Protein AF-A0A1Y4RQJ2-F1 (afdb_monomer)

pLDDT: mean 77.24, std 17.01, range [35.38, 95.31]

Radius of gyration: 25.81 Å; Cα contacts (8 Å, |Δi|>4): 46; chains: 1; bounding box: 74×51×58 Å

Secondary structure (DSSP, 8-state):
------------SS------S--TTTTHHHHHHHHHHHHS-HHHHHHHHHHHHHHHTT-STT-GGG-SS--HHHHHHHHHHHHHTS-GGGGHHHHHHHHHHSS-HHHHHHHHHHHHHHHHHHHHHHHHHS----

Nearest PDB structures (foldseek):
  2eho-assembly1_B  TM=2.348E-01  e=9.187E+00  Homo sapiens

Solvent-accessible surface area (backbone atoms only — not comparable to full-atom values): 8478 Å² total; per-residue (Å²): 135,87,89,84,85,86,75,88,76,92,70,73,86,74,69,78,69,81,81,67,92,68,64,81,70,81,50,41,73,59,54,51,48,55,58,52,59,72,70,45,53,76,67,52,61,63,48,47,60,56,44,50,52,57,49,58,76,41,71,56,90,91,28,68,76,72,48,96,75,66,58,66,67,60,52,54,52,52,27,49,57,49,53,72,71,47,68,62,82,84,38,46,79,62,51,61,57,28,73,80,67,78,46,66,61,68,47,54,50,45,37,54,53,43,54,52,52,49,49,53,51,51,46,53,58,46,56,66,72,60,51,89,85,126

Foldseek 3Di:
DDDDDDDPPPDDVPPPDPPPVPPVVPCVVVVVVVVVLVVDDPLCVQLLVLLVVLVVVQPDPPGLLQDPDRDPVVLLVSLVVSVVVDDVVVCVVVVVVCVVVVDPVVSVVSSVSNVVVSVVVNVVVVCVVCDDDD

Mean predicted aligned error: 12.64 Å

Structure (mmCIF, N/CA/C/O backbone):
data_AF-A0A1Y4RQJ2-F1
#
_entry.id   AF-A0A1Y4RQJ2-F1
#
loop_
_atom_site.group_PDB
_atom_site.id
_atom_site.type_symbol
_atom_site.label_atom_id
_atom_site.label_alt_id
_atom_site.label_comp_id
_atom_site.label_asym_id
_atom_site.label_entity_id
_atom_site.label_seq_id
_atom_site.pdbx_PDB_ins_code
_atom_site.Cartn_x
_atom_site.Cartn_y
_atom_site.Cartn_z
_atom_site.occupancy
_atom_site.B_iso_or_equiv
_atom_site.auth_seq_id
_atom_site.auth_comp_id
_atom_site.auth_asym_id
_atom_site.auth_atom_id
_atom_site.pdbx_PDB_model_num
ATOM 1 N N . MET A 1 1 ? 54.926 -40.074 -39.136 1.00 35.38 1 MET A N 1
ATOM 2 C CA . MET A 1 1 ? 56.219 -39.943 -38.432 1.00 35.38 1 MET A CA 1
ATOM 3 C C . MET A 1 1 ? 56.243 -38.552 -37.814 1.00 35.38 1 MET A C 1
ATOM 5 O O . MET A 1 1 ? 56.563 -37.613 -38.522 1.00 35.38 1 MET A O 1
ATOM 9 N N . ASN A 1 2 ? 55.653 -38.307 -36.642 1.00 40.94 2 ASN A N 1
ATOM 10 C CA . ASN A 1 2 ? 55.820 -38.935 -35.313 1.00 40.94 2 ASN A CA 1
ATOM 11 C C . ASN A 1 2 ? 57.172 -38.592 -34.679 1.00 40.94 2 ASN A C 1
ATOM 13 O O . ASN A 1 2 ? 58.180 -39.044 -35.207 1.00 40.94 2 ASN A O 1
ATOM 17 N N . PHE A 1 3 ? 57.145 -37.923 -33.520 1.00 37.22 3 PHE A N 1
ATOM 18 C CA . PHE A 1 3 ? 57.950 -38.242 -32.330 1.00 37.22 3 PHE A CA 1
ATOM 19 C C . PHE A 1 3 ? 57.296 -37.633 -31.072 1.00 37.22 3 PHE A C 1
ATOM 21 O O . PHE A 1 3 ? 56.682 -36.573 -31.150 1.00 37.22 3 PHE A O 1
ATOM 28 N N . TYR A 1 4 ? 57.388 -38.353 -29.948 1.00 44.12 4 TYR A N 1
ATOM 29 C CA . TYR A 1 4 ? 56.553 -38.246 -28.737 1.00 44.12 4 TYR A CA 1
ATOM 30 C C . TYR A 1 4 ? 57.391 -38.627 -27.493 1.00 44.12 4 TYR A C 1
ATOM 32 O O . TYR A 1 4 ? 58.372 -39.350 -27.662 1.00 44.12 4 TYR A O 1
ATOM 40 N N . ASP A 1 5 ? 57.067 -38.263 -26.246 1.00 51.69 5 ASP A N 1
ATOM 41 C CA . ASP A 1 5 ? 55.983 -37.405 -25.717 1.00 51.69 5 ASP A CA 1
ATOM 42 C C . ASP A 1 5 ? 56.588 -36.462 -24.639 1.00 51.69 5 ASP A C 1
ATOM 44 O O . ASP A 1 5 ? 57.301 -35.527 -24.981 1.00 51.69 5 ASP A O 1
ATOM 48 N N . GLU A 1 6 ? 56.391 -36.815 -23.366 1.00 49.56 6 GLU A N 1
ATOM 49 C CA . GLU A 1 6 ? 57.046 -36.383 -22.121 1.00 49.56 6 GLU A CA 1
ATOM 50 C C . GLU A 1 6 ? 56.712 -34.988 -21.546 1.00 49.56 6 GLU A C 1
ATOM 52 O O . GLU A 1 6 ? 56.683 -33.967 -22.227 1.00 49.56 6 GLU A O 1
ATOM 57 N N . PRO A 1 7 ? 56.450 -34.923 -20.228 1.00 48.44 7 PRO A N 1
ATOM 58 C CA . PRO A 1 7 ? 55.314 -35.596 -19.617 1.00 48.44 7 PRO A CA 1
ATOM 59 C C . PRO A 1 7 ? 54.370 -34.566 -18.984 1.00 48.44 7 PRO A C 1
ATOM 61 O O . PRO A 1 7 ? 54.792 -33.559 -18.409 1.00 48.44 7 PRO A O 1
ATOM 64 N N . LYS A 1 8 ? 53.060 -34.831 -19.019 1.00 51.09 8 LYS A N 1
ATOM 65 C CA . LYS A 1 8 ? 52.064 -33.970 -18.362 1.00 51.09 8 LYS A CA 1
ATOM 66 C C . LYS A 1 8 ? 52.193 -34.073 -16.840 1.00 51.09 8 LYS A C 1
ATOM 68 O O . LYS A 1 8 ? 51.560 -34.928 -16.225 1.00 51.09 8 LYS A O 1
ATOM 73 N N . SER A 1 9 ? 52.993 -33.187 -16.245 1.00 49.19 9 SER A N 1
ATOM 74 C CA . SER A 1 9 ? 53.095 -33.023 -14.792 1.00 49.19 9 SER A CA 1
ATOM 75 C C . SER A 1 9 ? 51.709 -32.755 -14.202 1.00 49.19 9 SER A C 1
ATOM 77 O O . SER A 1 9 ? 51.123 -31.687 -14.386 1.00 49.19 9 SER A O 1
ATOM 79 N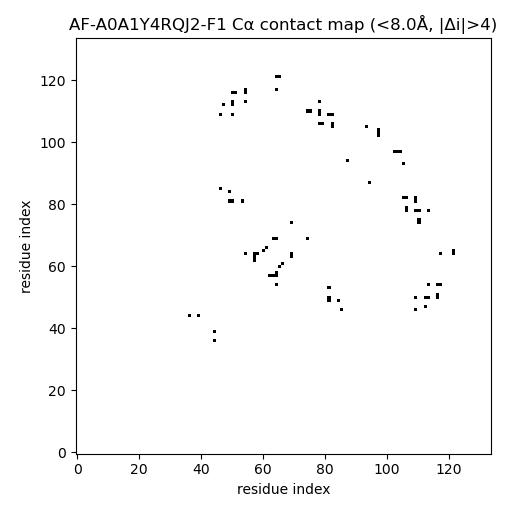 N . SER A 1 10 ? 51.162 -33.755 -13.516 1.00 57.84 10 SER A N 1
ATOM 80 C CA . SER A 1 10 ? 49.810 -33.753 -12.961 1.00 57.84 10 SER A CA 1
ATOM 81 C C . SER A 1 10 ? 49.752 -33.020 -11.619 1.00 57.84 10 SER A C 1
ATOM 83 O O . SER A 1 10 ? 49.287 -33.571 -10.621 1.00 57.84 10 SER A O 1
ATOM 85 N N . PHE A 1 11 ? 50.254 -31.785 -11.576 1.00 51.12 11 PHE A N 1
ATOM 86 C CA . PHE A 1 11 ? 50.198 -30.950 -10.382 1.00 51.12 11 PHE A CA 1
ATOM 87 C C . PHE A 1 11 ? 49.872 -29.503 -10.741 1.00 51.12 11 PHE A C 1
ATOM 89 O O . PHE A 1 11 ? 50.750 -28.670 -10.950 1.00 51.12 11 PHE A O 1
ATOM 96 N N . ASN A 1 12 ? 48.574 -29.212 -10.816 1.00 51.88 12 ASN A N 1
ATOM 97 C CA . ASN A 1 12 ? 48.074 -27.847 -10.887 1.00 51.88 12 ASN A CA 1
ATOM 98 C C . ASN A 1 12 ? 47.907 -27.356 -9.431 1.00 51.88 12 ASN A C 1
ATOM 100 O O . ASN A 1 12 ? 47.004 -27.842 -8.748 1.00 51.88 12 ASN A O 1
ATOM 104 N N . PRO A 1 13 ? 48.778 -26.468 -8.907 1.00 53.53 13 PRO A N 1
ATOM 105 C CA . PRO A 1 13 ? 48.753 -26.067 -7.494 1.00 53.53 13 PRO A CA 1
ATOM 106 C C . PRO A 1 13 ? 47.559 -25.158 -7.170 1.00 53.53 13 PRO A C 1
ATOM 108 O O . PRO A 1 13 ? 47.194 -24.989 -6.007 1.00 53.53 13 PRO A O 1
ATOM 111 N N . TYR A 1 14 ? 46.922 -24.603 -8.202 1.00 54.12 14 TYR A N 1
ATOM 112 C CA . TYR A 1 14 ? 45.622 -23.962 -8.108 1.00 54.12 14 TYR A CA 1
ATOM 113 C C . TYR A 1 14 ? 44.558 -25.040 -7.917 1.00 54.12 14 TYR A C 1
ATOM 115 O O . TYR A 1 14 ? 43.994 -25.567 -8.878 1.00 54.12 14 TYR A O 1
ATOM 123 N N . GLN A 1 15 ? 44.309 -25.371 -6.648 1.00 52.62 15 GLN A N 1
ATOM 124 C CA . GLN A 1 15 ? 43.153 -26.157 -6.242 1.00 52.62 15 GLN A CA 1
ATOM 125 C C . GLN A 1 15 ? 41.914 -25.598 -6.942 1.00 52.62 15 GLN A C 1
ATOM 127 O O . GLN A 1 15 ? 41.602 -24.412 -6.803 1.00 52.62 15 GLN A O 1
ATOM 132 N N . SER A 1 16 ? 41.193 -26.455 -7.670 1.00 53.31 16 SER A N 1
ATOM 133 C CA . SER A 1 16 ? 39.827 -26.137 -8.066 1.00 53.31 16 SER A CA 1
ATOM 134 C C . SER A 1 16 ? 39.067 -25.844 -6.781 1.00 53.31 16 SER A C 1
ATOM 136 O O . SER A 1 16 ? 38.794 -26.769 -6.012 1.00 53.31 16 SER A O 1
ATOM 138 N N . TYR A 1 17 ? 38.735 -24.572 -6.544 1.00 58.56 17 TYR A N 1
ATOM 139 C CA . TYR A 1 17 ? 37.759 -24.220 -5.523 1.00 58.56 17 TYR A CA 1
ATOM 140 C C . TYR A 1 17 ? 36.546 -25.132 -5.732 1.00 58.56 17 TYR A C 1
ATOM 142 O O . TYR A 1 17 ? 36.127 -25.305 -6.886 1.00 58.56 17 TYR A O 1
ATOM 150 N N . PRO A 1 18 ? 36.001 -25.761 -4.675 1.00 54.75 18 PRO A N 1
ATOM 151 C CA . PRO A 1 18 ? 34.783 -26.533 -4.821 1.00 54.75 18 PRO A CA 1
ATOM 152 C C . PRO A 1 18 ? 33.724 -25.577 -5.362 1.00 54.75 18 PRO A C 1
ATOM 154 O O . PRO A 1 18 ? 33.371 -24.595 -4.707 1.00 54.75 18 PRO A O 1
ATOM 157 N N . PHE A 1 19 ? 33.280 -25.831 -6.592 1.00 57.66 19 PHE A N 1
ATOM 158 C CA . PHE A 1 19 ? 32.222 -25.068 -7.232 1.00 57.66 19 PHE A CA 1
ATOM 159 C C . PHE A 1 19 ? 30.963 -25.269 -6.394 1.00 57.66 19 PHE A C 1
ATOM 161 O O . PHE A 1 19 ? 30.294 -26.291 -6.521 1.00 57.66 19 PHE A O 1
ATOM 168 N N . TYR A 1 20 ? 30.685 -24.326 -5.493 1.00 55.81 20 TYR A N 1
ATOM 169 C CA . TYR A 1 20 ? 29.437 -24.250 -4.750 1.00 55.81 20 TYR A CA 1
ATOM 170 C C . TYR A 1 20 ? 28.353 -23.808 -5.743 1.00 55.81 20 TYR A C 1
ATOM 172 O O . TYR A 1 20 ? 28.280 -22.619 -6.054 1.00 55.81 20 TYR A O 1
ATOM 180 N N . PRO A 1 21 ? 27.484 -24.712 -6.243 1.00 54.50 21 PRO A N 1
ATOM 181 C CA . PRO A 1 21 ? 26.470 -24.359 -7.242 1.00 54.50 21 PRO A CA 1
ATOM 182 C C . PRO A 1 21 ? 25.305 -23.587 -6.608 1.00 54.50 21 PRO A C 1
ATOM 184 O O . PRO A 1 21 ? 24.381 -23.151 -7.287 1.00 54.50 21 PRO A O 1
ATOM 187 N N . PHE A 1 22 ? 25.322 -23.480 -5.280 1.00 50.56 22 PHE A N 1
ATOM 188 C CA . PHE A 1 22 ? 24.288 -22.908 -4.450 1.00 50.56 22 PHE A CA 1
ATOM 189 C C . PHE A 1 22 ? 24.934 -21.858 -3.553 1.00 50.56 22 PHE A C 1
ATOM 191 O O . PHE A 1 22 ? 25.545 -22.192 -2.541 1.00 50.56 22 PHE A O 1
ATOM 198 N N . LEU A 1 23 ? 24.809 -20.595 -3.955 1.00 58.06 23 LEU A N 1
ATOM 199 C CA . LEU A 1 23 ? 25.172 -19.419 -3.170 1.00 58.06 23 LEU A CA 1
ATOM 200 C C . LEU A 1 23 ? 24.041 -19.182 -2.148 1.00 58.06 23 LEU A C 1
ATOM 202 O O . LEU A 1 23 ? 22.990 -18.672 -2.544 1.00 58.06 23 LEU A O 1
ATOM 206 N N . PRO A 1 24 ? 24.174 -19.536 -0.850 1.00 53.94 24 PRO A N 1
ATOM 207 C CA . PRO A 1 24 ? 23.040 -19.503 0.083 1.00 53.94 24 PRO A CA 1
ATOM 208 C C . PRO A 1 24 ? 22.506 -18.089 0.361 1.00 53.94 24 PRO A C 1
ATOM 210 O O . PRO A 1 24 ? 21.388 -17.952 0.858 1.00 53.94 24 PRO A O 1
ATOM 213 N N . TRP A 1 25 ? 23.306 -17.070 0.028 1.00 49.59 25 TRP A N 1
ATOM 214 C CA . TRP A 1 25 ? 23.006 -15.639 0.087 1.00 49.59 25 TRP A CA 1
ATOM 215 C C . TRP A 1 25 ? 22.167 -15.119 -1.093 1.00 49.59 25 TRP A C 1
ATOM 217 O O . TRP A 1 25 ? 21.591 -14.040 -0.994 1.00 49.59 25 TRP A O 1
ATOM 227 N N . ALA A 1 26 ? 22.021 -15.877 -2.189 1.00 58.38 26 ALA A N 1
ATOM 228 C CA . ALA A 1 26 ? 21.261 -15.436 -3.367 1.00 58.38 26 ALA A CA 1
ATOM 229 C C . ALA A 1 26 ? 19.757 -15.199 -3.100 1.00 58.38 26 ALA A C 1
ATOM 231 O O . ALA A 1 26 ? 19.099 -14.529 -3.892 1.00 58.38 26 ALA A O 1
ATOM 232 N N . ASP A 1 27 ? 19.214 -15.723 -1.992 1.00 67.19 27 ASP A N 1
ATOM 233 C CA . ASP A 1 27 ? 17.814 -15.526 -1.583 1.00 67.19 27 ASP A CA 1
ATOM 234 C C . ASP A 1 27 ? 17.649 -15.214 -0.077 1.00 67.19 27 ASP A C 1
ATOM 236 O O . ASP A 1 27 ? 16.584 -15.425 0.509 1.00 67.19 27 ASP A O 1
ATOM 240 N N . GLU A 1 28 ? 18.698 -14.688 0.571 1.00 77.56 28 GLU A N 1
ATOM 241 C CA . GLU A 1 28 ? 18.685 -14.311 1.999 1.00 77.56 28 GLU A CA 1
ATOM 242 C C . GLU A 1 28 ? 17.516 -13.363 2.317 1.00 77.56 28 GLU A C 1
ATOM 244 O O . GLU A 1 28 ? 16.690 -13.644 3.181 1.00 77.56 28 GLU A O 1
ATOM 249 N N . LYS A 1 29 ? 17.327 -12.338 1.480 1.00 76.94 29 LYS A N 1
ATOM 250 C CA . LYS A 1 29 ? 16.223 -11.366 1.554 1.00 76.94 29 LYS A CA 1
ATOM 251 C C . LYS A 1 29 ? 14.822 -11.999 1.546 1.00 76.94 29 LYS A C 1
ATOM 253 O O . LYS A 1 29 ? 13.916 -11.470 2.188 1.00 76.94 29 LYS A O 1
ATOM 258 N N . THR A 1 30 ? 14.601 -13.113 0.838 1.00 81.81 30 THR A N 1
ATOM 259 C CA . THR A 1 30 ? 13.291 -13.799 0.844 1.00 81.81 30 THR A CA 1
ATOM 260 C C . THR A 1 30 ? 13.159 -14.756 2.028 1.00 81.81 30 THR A C 1
ATOM 262 O O . THR A 1 30 ? 12.056 -14.893 2.563 1.00 81.81 30 THR A O 1
ATOM 265 N N . ARG A 1 31 ? 14.259 -15.379 2.478 1.00 84.94 31 ARG A N 1
ATOM 266 C CA . ARG A 1 31 ? 14.295 -16.169 3.720 1.00 84.94 31 ARG A CA 1
ATOM 267 C C . ARG A 1 31 ? 13.960 -15.293 4.928 1.00 84.94 31 ARG A C 1
ATOM 269 O O . ARG A 1 31 ? 13.041 -15.624 5.677 1.00 84.94 31 ARG A O 1
ATOM 276 N N . ASP A 1 32 ? 14.624 -14.151 5.049 1.00 88.81 32 ASP A N 1
ATOM 277 C CA . ASP A 1 32 ? 14.395 -13.171 6.110 1.00 88.81 32 ASP A CA 1
ATOM 278 C C . ASP A 1 32 ? 12.972 -12.629 6.062 1.00 88.81 32 ASP A C 1
ATOM 280 O O . ASP A 1 32 ? 12.297 -12.566 7.087 1.00 88.81 32 ASP A O 1
ATOM 284 N N . ARG A 1 33 ? 12.449 -12.329 4.865 1.00 85.44 33 ARG A N 1
ATOM 285 C CA . ARG A 1 33 ? 11.052 -11.906 4.709 1.00 85.44 33 ARG A CA 1
ATOM 286 C C . ARG A 1 33 ? 10.067 -12.930 5.275 1.00 85.44 33 ARG A C 1
ATOM 288 O O . ARG A 1 33 ? 9.161 -12.534 6.003 1.00 85.44 33 ARG A O 1
ATOM 295 N N . ARG A 1 34 ? 10.244 -14.225 4.977 1.00 87.38 34 ARG A N 1
ATOM 296 C CA . ARG A 1 34 ? 9.403 -15.295 5.550 1.00 87.38 34 ARG A CA 1
ATOM 297 C C . ARG A 1 34 ? 9.513 -15.310 7.076 1.00 87.38 34 ARG A C 1
ATOM 299 O O . ARG A 1 34 ? 8.492 -15.339 7.756 1.00 87.38 34 ARG A O 1
ATOM 306 N N . ARG A 1 35 ? 10.732 -15.196 7.612 1.00 90.25 35 ARG A N 1
ATOM 307 C CA . ARG A 1 35 ? 10.972 -15.156 9.061 1.00 90.25 35 ARG A CA 1
ATOM 308 C C . ARG A 1 35 ? 10.323 -13.946 9.738 1.00 90.25 35 ARG A C 1
ATOM 310 O O . ARG A 1 35 ? 9.746 -14.090 10.810 1.00 90.25 35 ARG A O 1
ATOM 317 N N . PHE A 1 36 ? 10.359 -12.766 9.123 1.00 89.50 36 PHE A N 1
ATOM 318 C CA . PHE A 1 36 ? 9.678 -11.586 9.658 1.00 89.50 36 PHE A CA 1
ATOM 319 C C . PHE A 1 36 ? 8.150 -11.707 9.576 1.00 89.50 36 PHE A C 1
ATOM 321 O O . PHE A 1 36 ? 7.476 -11.305 10.519 1.00 89.50 36 PHE A O 1
ATOM 328 N N . GLN A 1 37 ? 7.599 -12.320 8.521 1.00 87.94 37 GLN A N 1
ATOM 329 C CA . GLN A 1 37 ? 6.156 -12.581 8.399 1.00 87.94 37 GLN A CA 1
ATOM 330 C C . GLN A 1 37 ? 5.615 -13.502 9.516 1.00 87.94 37 GLN A C 1
ATOM 332 O O . GLN A 1 37 ? 4.486 -13.306 9.966 1.00 87.94 37 GLN A O 1
ATOM 337 N N . GLU A 1 38 ? 6.411 -14.449 10.030 1.00 90.19 38 GLU A N 1
ATOM 338 C CA . GLU A 1 38 ? 6.054 -15.261 11.212 1.00 90.19 38 GLU A CA 1
ATOM 339 C C . GLU A 1 38 ? 5.881 -14.407 12.482 1.00 90.19 38 GLU A C 1
ATOM 341 O O . GLU A 1 38 ? 4.998 -14.671 13.302 1.00 90.19 38 GLU A O 1
ATOM 346 N N . LEU A 1 39 ? 6.704 -13.362 12.630 1.00 91.88 39 LEU A N 1
ATOM 347 C CA . LEU A 1 39 ? 6.729 -12.460 13.788 1.00 91.88 39 LEU A CA 1
ATOM 348 C C . LEU A 1 39 ? 5.649 -11.366 13.735 1.00 91.88 39 LEU A C 1
ATOM 350 O O . LEU A 1 39 ? 5.462 -10.640 14.712 1.00 91.88 39 LEU A O 1
ATOM 354 N N . TYR A 1 40 ? 4.935 -11.221 12.616 1.00 88.19 40 TYR A N 1
ATOM 355 C CA . TYR A 1 40 ? 3.942 -10.161 12.448 1.00 88.19 40 TYR A CA 1
ATOM 356 C C . TYR A 1 40 ? 2.779 -10.288 13.457 1.00 88.19 40 TYR A C 1
ATOM 358 O O . TYR A 1 40 ? 2.309 -11.401 13.734 1.00 88.19 40 TYR A O 1
ATOM 366 N N . PRO A 1 41 ? 2.243 -9.165 13.980 1.00 89.6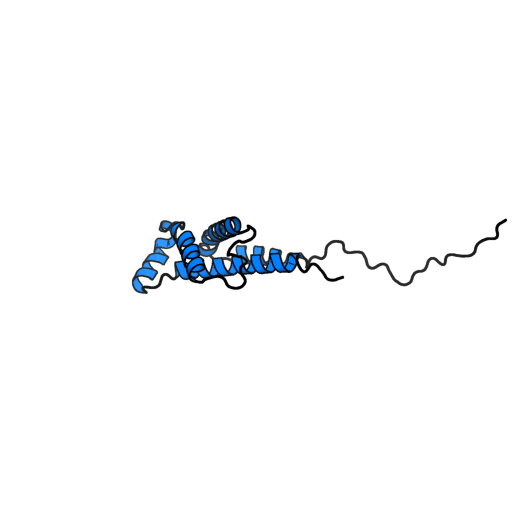9 41 PRO A N 1
ATOM 367 C CA . PRO A 1 41 ? 1.016 -9.167 14.774 1.00 89.69 41 PRO A CA 1
ATOM 368 C C . PRO A 1 41 ? -0.154 -9.836 14.038 1.00 89.69 41 PRO A C 1
ATOM 370 O O . PRO A 1 41 ? -0.214 -9.832 12.807 1.00 89.69 41 PRO A O 1
ATOM 373 N N . ALA A 1 42 ? -1.120 -10.378 14.784 1.00 86.81 42 ALA A N 1
ATOM 374 C CA . ALA A 1 42 ? -2.270 -11.084 14.205 1.00 86.81 42 ALA A CA 1
ATOM 375 C C . ALA A 1 42 ? -3.094 -10.210 13.232 1.00 86.81 42 ALA A C 1
ATOM 377 O O . ALA A 1 42 ? -3.582 -10.715 12.225 1.00 86.81 42 ALA A O 1
ATOM 378 N N . MET A 1 43 ? -3.190 -8.901 13.496 1.00 85.44 43 MET A N 1
ATOM 379 C CA . MET A 1 43 ? -3.756 -7.899 12.580 1.00 85.44 43 MET A CA 1
ATOM 380 C C . MET A 1 43 ? -2.986 -7.833 11.251 1.00 85.44 43 MET A C 1
ATOM 382 O O . MET A 1 43 ? -3.569 -7.997 10.181 1.00 85.44 43 MET A O 1
ATOM 386 N N . ALA A 1 44 ? -1.664 -7.651 11.308 1.00 88.50 44 ALA A N 1
ATOM 387 C CA . ALA A 1 44 ? -0.825 -7.531 10.118 1.00 88.50 44 ALA A CA 1
ATOM 388 C C . ALA A 1 44 ? -0.889 -8.797 9.248 1.00 88.50 44 ALA A C 1
ATOM 390 O O . ALA A 1 44 ? -1.039 -8.697 8.034 1.00 88.50 44 ALA A O 1
ATOM 391 N N . ARG A 1 45 ? -0.887 -9.988 9.868 1.00 89.56 45 ARG A N 1
ATOM 392 C CA . ARG A 1 45 ? -1.041 -11.277 9.166 1.00 89.56 45 ARG A CA 1
ATOM 393 C C . ARG A 1 45 ? -2.359 -11.423 8.396 1.00 89.56 45 ARG A C 1
ATOM 395 O O . ARG A 1 45 ? -2.376 -12.133 7.398 1.00 89.56 45 ARG A O 1
ATOM 402 N N . LYS A 1 46 ? -3.441 -10.762 8.823 1.00 88.69 46 LYS A N 1
ATOM 403 C CA . LYS A 1 46 ? -4.732 -10.752 8.106 1.00 88.69 46 LYS A CA 1
ATOM 404 C C . LYS A 1 46 ? -4.763 -9.742 6.955 1.00 88.69 46 LYS A C 1
ATOM 406 O O . LYS A 1 46 ? -5.386 -10.011 5.935 1.00 88.69 46 LYS A O 1
ATOM 411 N N . ILE A 1 47 ? -4.102 -8.593 7.110 1.00 91.62 47 ILE A N 1
ATOM 412 C CA . ILE A 1 47 ? -4.048 -7.535 6.084 1.00 91.62 47 ILE A CA 1
ATOM 413 C C . ILE A 1 47 ? -3.079 -7.908 4.952 1.00 91.62 47 ILE A C 1
ATOM 415 O O . ILE A 1 47 ? -3.385 -7.681 3.783 1.00 91.62 47 ILE A O 1
ATOM 419 N N . GLN A 1 48 ? -1.938 -8.518 5.290 1.00 92.56 48 GLN A N 1
ATOM 420 C CA . GLN A 1 48 ? -0.878 -8.898 4.353 1.00 92.56 48 GLN A CA 1
ATOM 421 C C . GLN A 1 48 ? -1.377 -9.612 3.074 1.00 92.56 48 GLN A C 1
ATOM 423 O O . GLN A 1 48 ? -1.031 -9.130 1.998 1.00 92.56 48 GLN A O 1
ATOM 428 N N . PRO A 1 49 ? -2.208 -10.678 3.118 1.00 93.75 49 PRO A N 1
ATOM 429 C CA . PRO A 1 49 ? -2.673 -11.347 1.898 1.0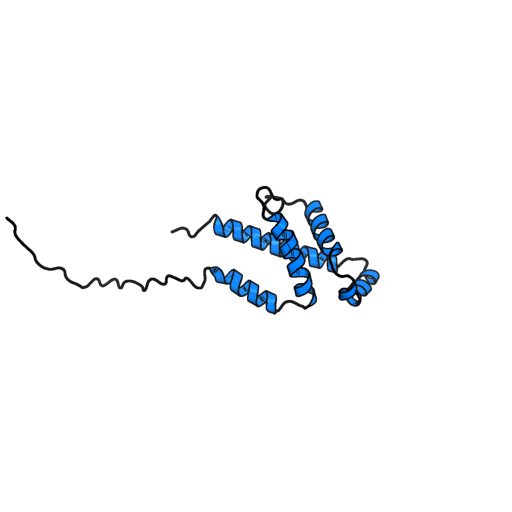0 93.75 49 PRO A CA 1
ATOM 430 C C . PRO A 1 49 ? -3.553 -10.461 1.001 1.00 93.75 49 PRO A C 1
ATOM 432 O O . PRO A 1 49 ? -3.497 -10.597 -0.216 1.00 93.75 49 PRO A O 1
ATOM 435 N N . LEU A 1 50 ? -4.331 -9.527 1.562 1.00 94.06 50 LEU A N 1
ATOM 436 C CA . LEU A 1 50 ? -5.149 -8.590 0.773 1.00 94.06 50 LEU A CA 1
ATOM 437 C C . LEU A 1 50 ? -4.283 -7.541 0.061 1.00 94.06 50 LEU A C 1
ATOM 439 O O . LEU A 1 50 ? -4.600 -7.121 -1.052 1.00 94.06 50 LEU A O 1
ATOM 443 N N . VAL A 1 51 ? -3.188 -7.125 0.705 1.00 95.06 51 VAL A N 1
ATOM 444 C CA . VAL A 1 51 ? -2.177 -6.237 0.118 1.00 95.06 51 VAL A CA 1
ATOM 445 C C . VAL A 1 51 ? -1.390 -6.965 -0.973 1.00 95.06 51 VAL A C 1
ATOM 447 O O . VAL A 1 51 ? -1.213 -6.416 -2.057 1.00 95.06 51 VAL A O 1
ATOM 450 N N . GLU A 1 52 ? -0.964 -8.205 -0.719 1.00 94.44 52 GLU A N 1
ATOM 451 C CA . GLU A 1 52 ? -0.271 -9.037 -1.708 1.00 94.44 52 GLU A CA 1
ATOM 452 C C . GLU A 1 52 ? -1.161 -9.288 -2.936 1.00 94.44 52 GLU A C 1
ATOM 454 O O . GLU A 1 52 ? -0.720 -8.999 -4.044 1.00 94.44 52 GLU A O 1
ATOM 459 N N . GLU A 1 53 ? -2.436 -9.659 -2.758 1.00 95.31 53 GLU A N 1
ATOM 460 C CA . GLU A 1 53 ? -3.403 -9.834 -3.856 1.00 95.31 53 GLU A CA 1
ATOM 461 C C . GLU A 1 53 ? -3.614 -8.541 -4.671 1.00 95.31 53 GLU A C 1
ATOM 463 O O . GLU A 1 53 ? -3.695 -8.564 -5.903 1.00 95.31 53 GLU A O 1
ATOM 468 N N . ALA A 1 54 ? -3.710 -7.387 -4.001 1.00 93.81 54 ALA A N 1
ATOM 469 C CA . ALA A 1 54 ? -3.847 -6.098 -4.674 1.00 93.81 54 ALA A CA 1
ATOM 470 C C . ALA A 1 54 ? -2.601 -5.753 -5.508 1.00 93.81 54 ALA A C 1
ATOM 472 O O . ALA A 1 54 ? -2.734 -5.273 -6.634 1.00 93.81 54 ALA A O 1
ATOM 473 N N . CYS A 1 55 ? -1.405 -6.039 -4.991 1.00 93.62 55 CYS A N 1
ATOM 474 C CA . CYS A 1 55 ? -0.149 -5.847 -5.710 1.00 93.62 55 CYS A CA 1
ATOM 475 C C . CYS A 1 55 ? 0.051 -6.880 -6.837 1.00 93.62 55 CYS A C 1
ATOM 477 O O . CYS A 1 55 ? 0.537 -6.503 -7.900 1.00 93.62 55 CYS A O 1
ATOM 479 N N . ASP A 1 56 ? -0.389 -8.133 -6.673 1.00 94.12 56 ASP A N 1
ATOM 480 C CA . ASP A 1 56 ? -0.353 -9.175 -7.715 1.00 94.12 56 ASP A CA 1
ATOM 481 C C . ASP A 1 56 ? -1.164 -8.754 -8.945 1.00 94.12 56 ASP A C 1
ATOM 483 O O . ASP A 1 56 ? -0.674 -8.802 -10.074 1.00 94.12 56 ASP A O 1
ATOM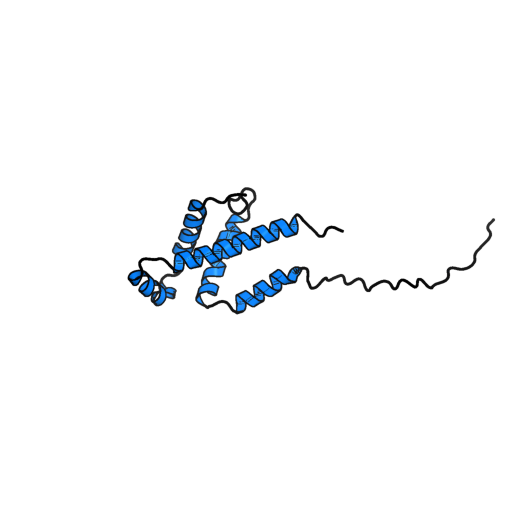 487 N N . ARG A 1 57 ? -2.380 -8.236 -8.724 1.00 92.75 57 ARG A N 1
ATOM 488 C CA . ARG A 1 57 ? -3.232 -7.661 -9.782 1.00 92.75 57 ARG A CA 1
ATOM 489 C C . ARG A 1 57 ? -2.580 -6.465 -10.493 1.00 92.75 57 ARG A C 1
ATOM 491 O O . ARG A 1 57 ? -2.953 -6.158 -11.621 1.00 92.75 57 ARG A O 1
ATOM 498 N N . MET A 1 58 ? -1.621 -5.795 -9.851 1.00 90.56 58 MET A N 1
ATOM 499 C CA . MET A 1 58 ? -0.848 -4.684 -10.412 1.00 90.56 58 MET A CA 1
ATOM 500 C C . MET A 1 58 ? 0.500 -5.114 -11.013 1.00 90.56 58 MET A C 1
ATOM 502 O O . MET A 1 58 ? 1.234 -4.247 -11.484 1.00 90.56 58 MET A O 1
ATOM 5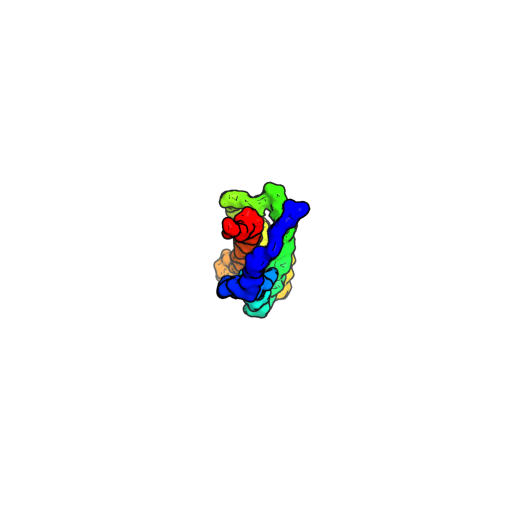06 N N . GLU A 1 59 ? 0.868 -6.401 -11.042 1.00 90.62 59 GLU A N 1
ATOM 507 C CA . GLU A 1 59 ? 2.179 -6.850 -11.549 1.00 90.62 59 GLU A CA 1
ATOM 508 C C . GLU A 1 59 ? 2.245 -6.982 -13.093 1.00 90.62 59 GLU A C 1
ATOM 510 O O . GLU A 1 59 ? 3.022 -7.764 -13.638 1.00 90.62 59 GLU A O 1
ATOM 515 N N . TYR A 1 60 ? 1.479 -6.170 -13.825 1.00 89.88 60 TYR A N 1
ATOM 516 C CA . TYR A 1 60 ? 1.553 -6.053 -15.287 1.00 89.88 60 TYR A CA 1
ATOM 517 C C . TYR A 1 60 ? 2.543 -4.955 -15.735 1.00 89.88 60 TYR A C 1
ATOM 519 O O . TYR A 1 60 ? 2.983 -4.121 -14.939 1.00 89.88 60 TYR A O 1
ATOM 527 N N . ASP A 1 61 ? 2.929 -4.959 -17.013 1.00 86.12 61 ASP A N 1
ATOM 528 C CA . ASP A 1 61 ? 3.822 -3.940 -17.582 1.00 86.12 61 ASP A CA 1
ATOM 529 C C . ASP A 1 61 ? 3.055 -2.676 -17.989 1.00 86.12 61 ASP A C 1
ATOM 531 O O . ASP A 1 61 ? 1.949 -2.749 -18.517 1.00 86.12 61 ASP A O 1
ATOM 535 N N . GLY A 1 62 ? 3.627 -1.502 -17.701 1.00 84.94 62 GLY A N 1
ATOM 536 C CA . GLY A 1 62 ? 2.888 -0.232 -17.746 1.00 84.94 62 GLY A CA 1
ATOM 537 C C . GLY A 1 62 ? 1.930 -0.034 -16.561 1.00 84.94 62 GLY A C 1
ATOM 538 O O . GLY A 1 62 ? 1.074 0.845 -16.594 1.00 84.94 62 GLY A O 1
ATOM 539 N N . SER A 1 63 ? 2.050 -0.854 -15.513 1.00 89.62 63 SER A N 1
ATOM 540 C CA . SER A 1 63 ? 1.364 -0.624 -14.244 1.00 89.62 63 SER A CA 1
ATOM 541 C C . SER A 1 63 ? 1.957 0.565 -13.501 1.00 89.62 63 SER A C 1
ATOM 543 O O . SER A 1 63 ? 3.172 0.637 -13.303 1.00 89.62 63 SER A O 1
ATOM 545 N N . PHE A 1 64 ? 1.062 1.390 -12.959 1.00 89.06 64 PHE A N 1
ATOM 546 C CA . PHE A 1 64 ? 1.327 2.451 -11.986 1.00 89.06 64 PHE A CA 1
ATOM 547 C C . PHE A 1 64 ? 2.322 2.052 -10.878 1.00 89.06 64 PHE A C 1
ATOM 549 O O . PHE A 1 64 ? 3.124 2.857 -10.398 1.00 89.06 64 PHE A O 1
ATOM 556 N N . MET A 1 65 ? 2.319 0.773 -10.480 1.00 89.31 65 MET A N 1
ATOM 557 C CA . MET A 1 65 ? 3.252 0.250 -9.483 1.00 89.31 65 MET A CA 1
ATOM 558 C C . MET A 1 65 ? 4.728 0.415 -9.877 1.00 89.31 65 MET A C 1
ATOM 560 O O . MET A 1 65 ? 5.572 0.428 -8.981 1.00 89.31 65 MET A O 1
ATOM 564 N N . PHE A 1 66 ? 5.063 0.609 -11.155 1.00 89.88 66 PHE A N 1
ATOM 565 C CA . PHE A 1 66 ? 6.439 0.731 -11.649 1.00 89.88 66 PHE A CA 1
ATOM 566 C C . PHE A 1 66 ? 6.795 2.100 -12.238 1.00 89.88 66 PHE A C 1
ATOM 568 O O . PHE A 1 66 ? 7.929 2.270 -12.684 1.00 89.88 66 PHE A O 1
ATOM 575 N N . ASP A 1 67 ? 5.891 3.078 -12.154 1.00 90.69 67 ASP A N 1
ATOM 576 C CA . ASP A 1 67 ? 6.158 4.457 -12.566 1.00 90.69 67 ASP A CA 1
ATOM 577 C C . ASP A 1 67 ? 7.280 5.089 -11.728 1.00 90.69 67 ASP A C 1
ATOM 579 O O . ASP A 1 67 ? 7.397 4.849 -10.517 1.00 90.69 67 ASP A O 1
ATOM 583 N N . GLU A 1 68 ? 8.083 5.946 -12.361 1.00 86.62 68 GLU A N 1
ATOM 584 C CA . GLU A 1 68 ? 9.151 6.707 -11.699 1.00 86.62 68 GLU A CA 1
ATOM 585 C C . GLU A 1 68 ? 8.597 7.544 -10.535 1.00 86.62 68 GLU A C 1
ATOM 587 O O . GLU A 1 68 ? 9.149 7.519 -9.432 1.00 86.62 68 GLU A O 1
ATOM 592 N N . TYR A 1 69 ? 7.442 8.183 -10.756 1.00 88.12 69 TYR A N 1
ATOM 593 C CA . TYR A 1 69 ? 6.746 9.038 -9.797 1.00 88.12 69 TYR A CA 1
ATOM 594 C C . TYR A 1 69 ? 5.284 8.590 -9.615 1.00 88.12 69 TYR A C 1
ATOM 596 O O . TYR A 1 69 ? 4.410 9.037 -10.357 1.00 88.12 69 TYR A O 1
ATOM 604 N N . PRO A 1 70 ? 4.985 7.716 -8.635 1.00 87.25 70 PRO A N 1
ATOM 605 C CA . PRO A 1 70 ? 3.613 7.307 -8.356 1.00 87.25 70 PRO A CA 1
ATOM 606 C C . PRO A 1 70 ? 2.808 8.447 -7.700 1.00 87.25 70 PRO A C 1
ATOM 608 O O . PRO A 1 70 ? 3.144 8.918 -6.613 1.00 87.25 70 PRO A O 1
ATOM 611 N N . ASP A 1 71 ? 1.713 8.856 -8.343 1.00 91.19 71 ASP A N 1
ATOM 612 C CA . ASP A 1 71 ? 0.697 9.766 -7.803 1.00 91.19 71 ASP A CA 1
ATOM 613 C C . ASP A 1 71 ? 0.139 9.307 -6.439 1.00 91.19 71 ASP A C 1
ATOM 615 O O . ASP A 1 71 ? -0.352 8.190 -6.246 1.00 91.19 71 ASP A O 1
ATOM 619 N N . GLN A 1 72 ? 0.151 10.233 -5.483 1.00 89.94 72 GLN A N 1
ATOM 620 C CA . GLN A 1 72 ? -0.335 10.021 -4.126 1.00 89.94 72 GLN A CA 1
ATOM 621 C C . GLN A 1 72 ? -1.848 9.762 -4.068 1.00 89.94 72 GLN A C 1
ATOM 623 O O . GLN A 1 72 ? -2.303 9.056 -3.166 1.00 89.94 72 GLN A O 1
ATOM 628 N N . LEU A 1 73 ? -2.643 10.304 -5.000 1.00 92.44 73 LEU A N 1
ATOM 629 C CA . LEU A 1 73 ? -4.093 10.080 -5.013 1.00 92.44 73 LEU A CA 1
ATOM 630 C C . LEU A 1 73 ? -4.439 8.645 -5.421 1.00 92.44 73 LEU A C 1
ATOM 632 O O . LEU A 1 73 ? -5.334 8.045 -4.821 1.00 92.44 73 LEU A O 1
ATOM 636 N N . LEU A 1 74 ? -3.715 8.069 -6.384 1.00 91.88 74 LEU A N 1
ATOM 637 C CA . LEU A 1 74 ? -3.859 6.660 -6.758 1.00 91.88 74 LEU A CA 1
ATOM 638 C C . LEU A 1 74 ? -3.463 5.725 -5.608 1.00 91.88 74 LEU A C 1
ATOM 640 O O . LEU A 1 74 ? -4.223 4.811 -5.290 1.00 91.88 74 LEU A O 1
ATOM 644 N N . LEU A 1 75 ? -2.356 6.003 -4.910 1.00 92.44 75 LEU A N 1
ATOM 645 C CA . LEU A 1 75 ? -1.954 5.248 -3.713 1.00 92.44 75 LEU A CA 1
ATOM 646 C C . LEU A 1 75 ? -3.024 5.282 -2.607 1.00 92.44 75 LEU A C 1
ATOM 648 O O . LEU A 1 75 ? -3.381 4.233 -2.074 1.00 92.44 75 LEU A O 1
ATOM 652 N N . ARG A 1 76 ? -3.592 6.461 -2.310 1.00 92.62 76 ARG A N 1
ATOM 653 C CA . ARG A 1 76 ? -4.679 6.621 -1.321 1.00 92.62 76 ARG A CA 1
ATOM 654 C C . ARG A 1 76 ? -5.973 5.916 -1.739 1.00 92.62 76 ARG A C 1
ATOM 656 O O . ARG A 1 76 ? -6.666 5.353 -0.899 1.00 92.62 76 ARG A O 1
ATOM 663 N N . ARG A 1 77 ? -6.316 5.914 -3.033 1.00 93.69 77 ARG A N 1
ATOM 664 C CA . ARG A 1 77 ? -7.465 5.143 -3.546 1.00 93.69 77 ARG A CA 1
ATOM 665 C C . ARG A 1 77 ? -7.244 3.638 -3.403 1.00 93.69 77 ARG A C 1
ATOM 667 O O . ARG A 1 77 ? -8.174 2.928 -3.027 1.00 93.69 77 ARG A O 1
ATOM 674 N N . LEU A 1 78 ? -6.028 3.156 -3.666 1.00 93.50 78 LEU A N 1
ATOM 675 C CA . LEU A 1 78 ? -5.675 1.744 -3.518 1.00 93.50 78 LEU A CA 1
ATOM 676 C C . LEU A 1 78 ? -5.725 1.299 -2.053 1.00 93.50 78 LEU A C 1
ATOM 678 O O . LEU A 1 78 ? -6.403 0.313 -1.761 1.00 93.50 78 LEU A O 1
ATOM 682 N N . SER A 1 79 ? -5.101 2.034 -1.125 1.00 93.38 79 SER A N 1
ATOM 683 C CA . SER A 1 79 ? -5.145 1.683 0.302 1.00 93.38 79 SER A CA 1
ATOM 684 C C . SER A 1 79 ? -6.573 1.697 0.851 1.00 93.38 79 SER A C 1
ATOM 686 O O . SER A 1 79 ? -6.977 0.738 1.511 1.00 93.38 79 SER A O 1
ATOM 688 N N . ARG A 1 80 ? -7.388 2.689 0.470 1.00 92.69 80 ARG A N 1
ATOM 689 C CA . ARG A 1 80 ? -8.821 2.715 0.786 1.00 92.69 80 ARG A CA 1
ATOM 690 C C . ARG A 1 80 ? -9.586 1.516 0.215 1.00 92.69 80 ARG A C 1
ATOM 692 O O . ARG A 1 80 ? -10.403 0.938 0.924 1.00 92.69 80 ARG A O 1
ATOM 699 N N . SER A 1 81 ? -9.302 1.086 -1.017 1.00 93.94 81 SER A N 1
ATOM 700 C CA . SER A 1 81 ? -9.956 -0.096 -1.607 1.00 93.94 81 SER A CA 1
ATOM 701 C C . SER A 1 81 ? -9.609 -1.405 -0.881 1.00 93.94 81 SER A C 1
ATOM 703 O O . SER A 1 81 ? -10.423 -2.324 -0.835 1.00 93.94 81 SER A O 1
ATOM 705 N N . ILE A 1 82 ? -8.418 -1.490 -0.278 1.00 92.62 82 ILE A N 1
ATOM 706 C CA . ILE A 1 82 ? -7.997 -2.627 0.553 1.00 92.62 82 ILE A CA 1
ATOM 707 C C . ILE A 1 82 ? -8.657 -2.544 1.935 1.00 92.62 82 ILE A C 1
ATOM 709 O O . ILE A 1 82 ? -9.153 -3.550 2.437 1.00 92.62 82 ILE A O 1
ATOM 713 N N . TYR A 1 83 ? -8.734 -1.346 2.519 1.00 90.62 83 TYR A N 1
ATOM 714 C CA . TYR A 1 83 ? -9.456 -1.091 3.766 1.00 90.62 83 TYR A CA 1
ATOM 715 C C . TYR A 1 83 ? -10.960 -1.411 3.652 1.00 90.62 83 TYR A C 1
ATOM 717 O O . TYR A 1 83 ? -11.548 -1.979 4.569 1.00 90.62 83 TYR A O 1
ATOM 725 N N . GLU A 1 84 ? -11.592 -1.117 2.512 1.00 90.12 84 GLU A N 1
ATOM 726 C CA . GLU A 1 84 ? -13.005 -1.435 2.256 1.00 90.12 84 GLU A CA 1
ATOM 727 C C . GLU A 1 84 ? -13.271 -2.946 2.105 1.00 90.12 84 GLU A C 1
ATOM 729 O O . GLU A 1 84 ? -14.359 -3.400 2.458 1.00 90.12 84 GLU A O 1
ATOM 734 N N . LYS A 1 85 ? -12.278 -3.735 1.664 1.00 90.44 85 LYS A N 1
ATOM 735 C CA . LYS A 1 85 ? -12.324 -5.213 1.642 1.00 90.44 85 LYS A CA 1
ATOM 736 C C . LYS A 1 85 ? -12.106 -5.864 3.016 1.00 90.44 85 LYS A C 1
ATOM 738 O O . LYS A 1 85 ? -12.277 -7.074 3.140 1.00 90.44 85 LYS A O 1
ATOM 743 N N . LEU A 1 86 ? -11.657 -5.111 4.019 1.00 87.81 86 LEU A N 1
ATOM 744 C CA . LEU A 1 86 ? -11.244 -5.655 5.308 1.00 87.81 86 LEU A CA 1
ATOM 745 C C . LEU A 1 86 ? -12.459 -5.976 6.198 1.00 87.81 86 LEU A C 1
ATOM 747 O O . LEU A 1 86 ? -13.370 -5.160 6.346 1.00 87.81 86 LEU A O 1
ATOM 751 N N . ASP A 1 87 ? -12.452 -7.141 6.852 1.00 82.19 87 ASP A N 1
ATOM 752 C CA . ASP A 1 87 ? -13.527 -7.563 7.759 1.00 82.19 87 ASP A CA 1
ATOM 753 C C . ASP A 1 87 ? -13.584 -6.697 9.029 1.00 82.19 87 ASP A C 1
ATOM 755 O O . ASP A 1 87 ? -12.997 -7.021 10.066 1.00 82.19 87 ASP A O 1
ATOM 759 N N . LYS A 1 88 ? -14.358 -5.607 8.975 1.00 77.38 88 LYS A N 1
ATOM 760 C CA . LYS A 1 88 ? -14.540 -4.632 10.072 1.00 77.38 88 LYS A CA 1
ATOM 761 C C . LYS A 1 88 ? -14.990 -5.262 11.398 1.00 77.38 88 LYS A C 1
ATOM 763 O O . LYS A 1 88 ? -14.710 -4.719 12.458 1.00 77.38 88 LYS A O 1
ATOM 768 N N . ARG A 1 89 ? -15.640 -6.434 11.359 1.00 74.19 89 ARG A N 1
ATOM 769 C CA . ARG A 1 89 ? -16.020 -7.217 12.553 1.00 74.19 89 ARG A CA 1
ATOM 770 C C . ARG A 1 89 ? -14.815 -7.669 13.381 1.00 74.19 89 ARG A C 1
ATOM 772 O O . ARG A 1 89 ? -14.906 -7.728 14.597 1.00 74.19 89 ARG A O 1
ATOM 779 N N . THR A 1 90 ? -13.695 -7.979 12.731 1.00 70.38 90 THR A N 1
ATOM 780 C CA . THR A 1 90 ? -12.461 -8.438 13.393 1.00 70.38 90 THR A CA 1
ATOM 781 C C . THR A 1 90 ? -11.598 -7.321 13.971 1.00 70.38 90 THR A C 1
ATOM 783 O O . THR A 1 90 ? -10.609 -7.631 14.627 1.00 70.38 90 THR A O 1
ATOM 786 N N . TYR A 1 91 ? -11.964 -6.064 13.716 1.00 69.44 91 TYR A N 1
ATOM 787 C CA . TYR A 1 91 ? -11.247 -4.857 14.132 1.00 69.44 91 TYR A CA 1
ATOM 788 C C . TYR A 1 91 ? -12.169 -3.922 14.927 1.00 69.44 91 TYR A C 1
ATOM 790 O O . TYR A 1 91 ? -11.987 -2.713 14.897 1.00 69.44 91 TYR A O 1
ATOM 798 N N . GLN A 1 92 ? -13.198 -4.455 15.598 1.00 62.75 92 GLN A N 1
ATOM 799 C CA . GLN A 1 92 ? -14.141 -3.623 16.353 1.00 62.75 92 GLN A CA 1
ATOM 800 C C . GLN A 1 92 ? -13.410 -2.805 17.423 1.00 62.75 92 GLN A C 1
ATOM 802 O O . GLN A 1 92 ? -13.493 -1.584 17.380 1.00 62.75 92 GLN A O 1
ATOM 807 N N . ASP A 1 93 ? -12.606 -3.445 18.275 1.00 63.78 93 ASP A N 1
ATOM 808 C CA . ASP A 1 93 ? -11.794 -2.787 19.316 1.00 63.78 93 ASP A CA 1
ATOM 809 C C . ASP A 1 93 ? -10.922 -1.638 18.758 1.00 63.78 93 ASP A C 1
ATOM 811 O O . ASP A 1 93 ? -10.821 -0.559 19.346 1.00 63.78 93 ASP A O 1
ATOM 815 N N . ASP A 1 94 ? -10.355 -1.860 17.571 1.00 62.44 94 ASP A N 1
ATOM 816 C CA . ASP A 1 94 ? -9.474 -0.948 16.836 1.00 62.44 94 ASP A CA 1
ATOM 817 C C . ASP A 1 94 ? -10.228 0.243 16.205 1.00 62.44 94 ASP A C 1
ATOM 819 O O . ASP A 1 94 ? -9.735 1.378 16.195 1.00 62.44 94 ASP A O 1
ATOM 823 N N . VAL A 1 95 ? -11.449 -0.000 15.714 1.00 61.16 95 VAL A N 1
ATOM 824 C CA . VAL A 1 95 ? -12.358 1.008 15.145 1.00 61.16 95 VAL A CA 1
ATOM 825 C C . VAL A 1 95 ? -12.986 1.876 16.244 1.00 61.16 95 VAL A C 1
ATOM 827 O O . VAL A 1 95 ? -13.142 3.078 16.040 1.00 61.16 95 VAL A O 1
ATOM 830 N N . MET A 1 96 ? -13.251 1.342 17.442 1.00 58.84 96 MET A N 1
ATOM 831 C CA . MET A 1 96 ? -13.720 2.169 18.570 1.00 58.84 96 MET A CA 1
ATOM 832 C C . MET A 1 96 ? -12.667 3.220 18.986 1.00 58.84 96 MET A C 1
ATOM 834 O O . MET A 1 96 ? -13.018 4.336 19.363 1.00 58.84 96 MET A O 1
ATOM 838 N N . MET A 1 97 ? -11.367 2.917 18.861 1.00 58.94 97 MET A N 1
ATOM 839 C CA . MET A 1 97 ? -10.275 3.881 19.106 1.00 58.94 97 MET A CA 1
ATOM 840 C C . MET A 1 97 ? -10.143 4.960 18.011 1.00 58.94 97 MET A C 1
ATOM 842 O O . MET A 1 97 ? -9.644 6.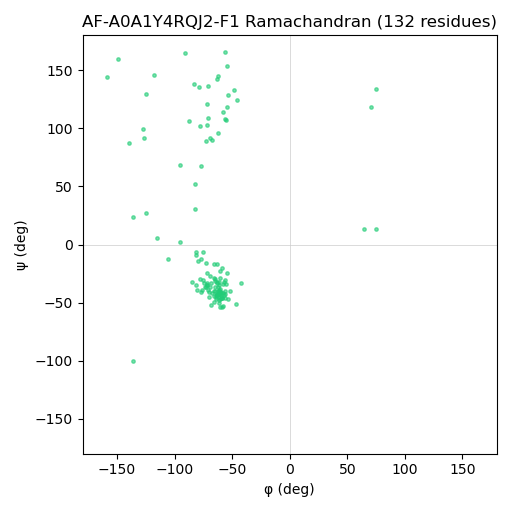064 18.260 1.00 58.94 97 MET A O 1
ATOM 846 N N . GLN A 1 98 ? -10.601 4.663 16.795 1.00 61.75 98 GLN A N 1
ATOM 847 C CA . GLN A 1 98 ? -10.580 5.579 15.652 1.00 61.75 98 GLN A CA 1
ATOM 848 C C . GLN A 1 98 ? -11.620 6.703 15.799 1.00 61.75 98 GLN A C 1
ATOM 850 O O . GLN A 1 98 ? -11.320 7.855 15.476 1.00 61.75 98 GLN A O 1
ATOM 855 N N . GLU A 1 99 ? -12.801 6.412 16.357 1.00 57.31 99 GLU A N 1
ATOM 856 C CA . GLU A 1 99 ? -13.851 7.416 16.607 1.00 57.31 99 GLU A CA 1
ATOM 857 C C . GLU A 1 99 ? -13.416 8.495 17.616 1.00 57.31 99 GLU A C 1
ATOM 859 O O . GLU A 1 99 ? -13.783 9.660 17.474 1.00 57.31 99 GLU A O 1
ATOM 864 N N . VAL A 1 100 ? -12.568 8.140 18.590 1.00 57.41 100 VAL A N 1
ATOM 865 C CA . VAL A 1 100 ? -12.052 9.068 19.617 1.00 57.41 100 VAL A CA 1
ATOM 866 C C . VAL A 1 100 ? -10.980 10.017 19.065 1.00 57.41 100 VAL A C 1
ATOM 868 O O . VAL A 1 100 ? -10.832 11.141 19.543 1.00 57.41 100 VAL A O 1
ATOM 871 N N . THR A 1 101 ? -10.207 9.577 18.069 1.00 60.59 101 THR A N 1
ATOM 872 C CA . THR A 1 101 ? -9.017 10.297 17.575 1.00 60.59 101 THR A CA 1
ATOM 873 C C . THR A 1 101 ? -9.216 10.987 16.225 1.00 60.59 101 THR A C 1
ATOM 875 O O . THR A 1 101 ? -8.379 11.801 15.830 1.00 60.59 101 THR A O 1
ATOM 878 N N . GLY A 1 102 ? -10.300 10.680 15.502 1.00 64.62 102 GLY A N 1
ATOM 879 C CA . GLY A 1 102 ? -10.629 11.291 14.209 1.00 64.62 102 GLY A CA 1
ATOM 880 C C . GLY A 1 102 ? -9.625 10.988 13.088 1.00 64.62 102 GLY A C 1
ATOM 881 O O . GLY A 1 102 ? -9.638 11.658 12.055 1.00 64.62 102 GLY A O 1
ATOM 882 N N . ARG A 1 103 ? -8.732 10.008 13.284 1.00 67.19 103 ARG A N 1
ATOM 883 C CA . ARG A 1 103 ? -7.718 9.580 12.311 1.00 67.19 103 ARG A CA 1
ATOM 884 C C . ARG A 1 103 ? -7.844 8.088 12.046 1.00 67.19 103 ARG A C 1
ATOM 886 O O . ARG A 1 103 ? -7.832 7.282 12.973 1.00 67.19 103 ARG A O 1
ATOM 893 N N . ASN A 1 104 ? -7.907 7.728 10.769 1.00 78.00 104 ASN A N 1
ATOM 894 C CA . ASN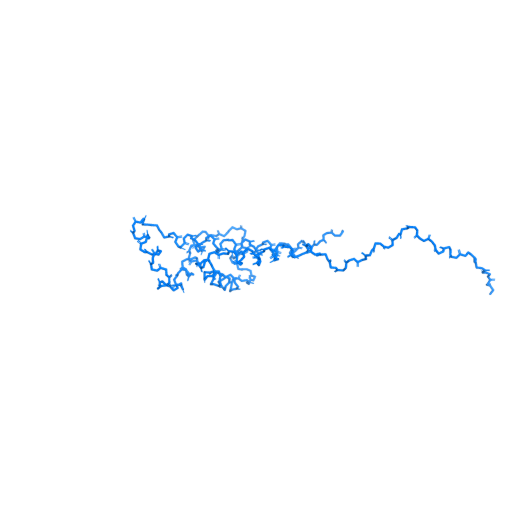 A 1 104 ? -8.044 6.351 10.304 1.00 78.00 104 ASN A CA 1
ATOM 895 C C . ASN A 1 104 ? -6.704 5.604 10.405 1.00 78.00 104 ASN A C 1
ATOM 897 O O . ASN A 1 104 ? -6.111 5.241 9.394 1.00 78.00 104 ASN A O 1
ATOM 901 N N . TRP A 1 105 ? -6.218 5.360 11.622 1.00 82.56 105 TRP A N 1
ATOM 902 C CA . TRP A 1 105 ? -4.911 4.731 11.847 1.00 82.56 105 TRP A CA 1
ATOM 903 C C . TRP A 1 105 ? -4.771 3.367 11.146 1.00 82.56 105 TRP A C 1
ATOM 905 O O . TRP A 1 105 ? -3.683 3.002 10.707 1.00 82.56 105 TRP A O 1
ATOM 915 N N . LEU A 1 106 ? -5.878 2.632 10.990 1.00 86.06 106 LEU A N 1
ATOM 916 C CA . LEU A 1 106 ? -5.931 1.358 10.275 1.00 86.06 106 LEU A CA 1
ATOM 917 C C . LEU A 1 106 ? -5.786 1.535 8.747 1.00 86.06 106 LEU A C 1
ATOM 919 O O . LEU A 1 106 ? -5.169 0.700 8.090 1.00 86.06 106 LEU A O 1
ATOM 923 N N . GLU A 1 107 ? -6.278 2.641 8.178 1.00 87.88 107 GLU A N 1
ATOM 924 C CA . GLU A 1 107 ? -6.055 3.022 6.771 1.00 87.88 107 GLU A CA 1
ATOM 925 C C . GLU A 1 107 ? -4.594 3.450 6.544 1.00 87.88 107 GLU A C 1
ATOM 927 O O . GLU A 1 107 ? -3.971 3.032 5.564 1.00 87.88 107 GLU A O 1
ATOM 932 N N . ASP A 1 108 ? -4.007 4.198 7.485 1.00 89.19 108 ASP A N 1
ATOM 933 C CA . ASP A 1 108 ? -2.575 4.529 7.476 1.00 89.19 108 ASP A CA 1
ATOM 934 C C . ASP A 1 108 ? -1.713 3.254 7.573 1.00 89.19 108 ASP A C 1
ATOM 936 O O . ASP A 1 108 ? -0.754 3.090 6.817 1.00 89.19 108 ASP A O 1
ATOM 940 N N . PHE A 1 109 ? -2.088 2.297 8.429 1.00 89.81 109 PHE A N 1
ATOM 941 C CA . PHE A 1 109 ? -1.390 1.017 8.574 1.00 89.81 109 PHE A CA 1
ATOM 942 C C . PHE A 1 109 ? -1.452 0.160 7.298 1.00 89.81 109 PHE A C 1
ATOM 944 O O . PHE A 1 109 ? -0.421 -0.337 6.835 1.00 89.81 109 PHE A O 1
ATOM 951 N N . VAL A 1 110 ? -2.630 0.051 6.670 1.00 92.69 110 VAL A N 1
ATOM 952 C CA . VAL A 1 110 ? -2.796 -0.576 5.343 1.00 92.69 110 VAL A CA 1
ATOM 953 C C . VAL A 1 110 ? -1.931 0.131 4.292 1.00 92.69 110 VAL A C 1
ATOM 955 O O . VAL A 1 110 ? -1.285 -0.533 3.480 1.00 92.69 110 VAL A O 1
ATOM 958 N N . THR A 1 111 ? -1.866 1.465 4.325 1.00 93.44 111 THR A N 1
ATOM 959 C CA . THR A 1 111 ? -1.048 2.264 3.400 1.00 93.44 111 THR A CA 1
ATOM 960 C C . THR A 1 111 ? 0.447 1.961 3.563 1.00 93.44 111 THR A C 1
ATOM 962 O O . THR A 1 111 ? 1.136 1.751 2.565 1.00 93.44 111 THR A O 1
ATOM 965 N N . VAL A 1 112 ? 0.956 1.858 4.796 1.00 93.94 112 VAL A N 1
ATOM 966 C CA . VAL A 1 112 ? 2.361 1.495 5.069 1.00 93.94 112 VAL A CA 1
ATOM 967 C C . VAL A 1 112 ? 2.690 0.083 4.569 1.00 93.94 112 VAL A C 1
ATOM 969 O O . VAL A 1 112 ? 3.731 -0.112 3.937 1.00 93.94 112 VAL A O 1
ATOM 972 N N . LEU A 1 113 ? 1.805 -0.897 4.795 1.00 93.94 113 LEU A N 1
ATOM 973 C CA . LEU A 1 113 ? 1.999 -2.267 4.301 1.00 93.94 113 LEU A CA 1
ATOM 974 C C . LEU A 1 113 ? 2.021 -2.330 2.765 1.00 93.94 113 LEU A C 1
ATOM 976 O O . LEU A 1 113 ? 2.898 -2.983 2.195 1.00 93.94 113 LEU A O 1
ATOM 980 N N . LEU A 1 114 ? 1.118 -1.605 2.095 1.00 94.38 114 LEU A N 1
ATOM 981 C CA . LEU A 1 114 ? 1.082 -1.493 0.633 1.00 94.38 114 LEU A CA 1
ATOM 982 C C . LEU A 1 114 ? 2.366 -0.871 0.070 1.00 94.38 114 LEU A C 1
ATOM 984 O O . LEU A 1 114 ? 2.972 -1.440 -0.838 1.00 94.38 114 LEU A O 1
ATOM 988 N N . LEU A 1 115 ? 2.830 0.245 0.638 1.00 94.38 115 LEU A N 1
ATOM 989 C CA . LEU A 1 115 ? 4.067 0.901 0.200 1.00 94.38 115 LEU A CA 1
ATOM 990 C C . LEU A 1 115 ? 5.294 -0.011 0.360 1.00 94.38 115 LEU A C 1
ATOM 992 O O . LEU A 1 115 ? 6.153 -0.046 -0.524 1.00 94.38 115 LEU A O 1
ATOM 996 N N . ASN A 1 116 ? 5.361 -0.787 1.446 1.00 93.56 116 ASN A N 1
ATOM 997 C CA . ASN A 1 116 ? 6.426 -1.763 1.679 1.00 93.56 116 ASN A CA 1
ATOM 998 C C . ASN A 1 116 ? 6.426 -2.894 0.629 1.00 93.56 116 ASN A C 1
ATOM 1000 O O . ASN A 1 116 ? 7.478 -3.199 0.067 1.00 93.56 116 ASN A O 1
ATOM 1004 N N . GLU A 1 117 ? 5.275 -3.494 0.308 1.00 93.12 117 GLU A N 1
ATOM 1005 C CA . GLU A 1 117 ? 5.204 -4.549 -0.720 1.00 93.12 117 GLU A CA 1
ATOM 1006 C C . GLU A 1 117 ? 5.534 -4.002 -2.123 1.00 93.12 117 GLU A C 1
ATOM 1008 O O . GLU A 1 117 ? 6.371 -4.575 -2.826 1.00 93.12 117 GLU A O 1
ATOM 1013 N N . MET A 1 118 ? 4.996 -2.832 -2.498 1.00 92.44 118 MET A N 1
ATOM 1014 C CA . MET A 1 118 ? 5.350 -2.157 -3.757 1.00 92.44 118 MET A CA 1
ATOM 1015 C C . MET A 1 118 ? 6.860 -1.883 -3.854 1.00 92.44 118 MET A C 1
ATOM 1017 O O . MET A 1 118 ? 7.473 -2.141 -4.893 1.00 92.44 118 MET A O 1
ATOM 1021 N N . TYR A 1 119 ? 7.486 -1.408 -2.771 1.00 91.50 119 TYR A N 1
ATOM 1022 C CA . TYR A 1 119 ? 8.935 -1.206 -2.705 1.00 91.50 119 TYR A CA 1
ATOM 1023 C C . TYR A 1 119 ? 9.706 -2.522 -2.892 1.00 91.50 119 TYR A C 1
ATOM 1025 O O . TYR A 1 119 ? 10.629 -2.586 -3.706 1.00 91.50 119 TYR A O 1
ATOM 1033 N N . GLN A 1 120 ? 9.294 -3.602 -2.221 1.00 89.50 120 GLN A N 1
ATOM 1034 C CA . GLN A 1 120 ? 9.922 -4.917 -2.373 1.00 89.50 120 GLN A CA 1
ATOM 1035 C C . GLN A 1 120 ? 9.820 -5.455 -3.808 1.00 89.50 120 GLN A C 1
ATOM 1037 O O . GLN A 1 120 ? 10.809 -5.991 -4.320 1.00 89.50 120 GLN A O 1
ATOM 1042 N N . ARG A 1 121 ? 8.681 -5.277 -4.495 1.00 90.12 121 ARG A N 1
ATOM 1043 C CA . ARG A 1 121 ? 8.526 -5.651 -5.915 1.00 90.12 121 ARG A CA 1
ATOM 1044 C C . ARG A 1 121 ? 9.383 -4.792 -6.841 1.00 90.12 121 ARG A C 1
ATOM 1046 O O . ARG A 1 121 ? 10.034 -5.337 -7.733 1.00 90.12 121 ARG A O 1
ATOM 1053 N N . ARG A 1 122 ? 9.457 -3.475 -6.603 1.00 89.19 122 ARG A N 1
ATOM 1054 C CA . ARG A 1 122 ? 10.359 -2.558 -7.328 1.00 89.19 122 ARG A CA 1
ATOM 1055 C C . ARG A 1 122 ? 11.824 -2.980 -7.180 1.00 89.19 122 ARG A C 1
ATOM 1057 O O . ARG A 1 122 ? 12.518 -3.080 -8.192 1.00 8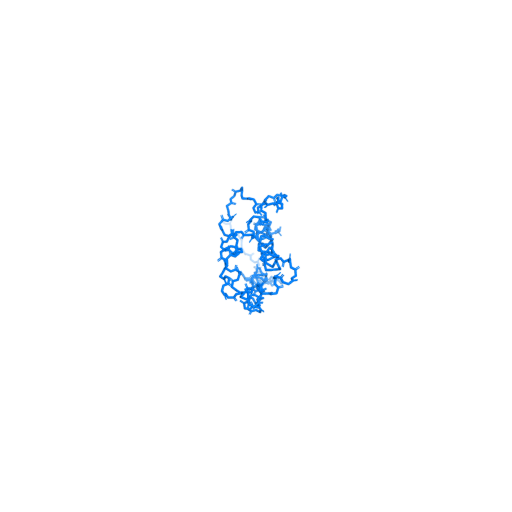9.19 122 ARG A O 1
ATOM 1064 N N . CYS A 1 123 ? 12.278 -3.304 -5.965 1.00 86.19 123 CYS A N 1
ATOM 1065 C CA . CYS A 1 123 ? 13.609 -3.875 -5.745 1.00 86.19 123 CYS A CA 1
ATOM 1066 C C . CYS A 1 123 ? 13.785 -5.182 -6.521 1.00 86.19 123 CYS A C 1
ATOM 1068 O O . CYS A 1 123 ? 14.681 -5.263 -7.345 1.00 86.19 123 CYS A O 1
ATOM 1070 N N . ARG A 1 124 ? 12.892 -6.165 -6.360 1.00 83.81 124 ARG A N 1
ATOM 1071 C CA . ARG A 1 124 ? 12.993 -7.462 -7.054 1.00 83.81 124 ARG A CA 1
ATOM 1072 C C . ARG A 1 124 ? 13.066 -7.333 -8.578 1.00 83.81 124 ARG A C 1
ATOM 1074 O O . ARG A 1 124 ? 13.838 -8.052 -9.205 1.00 83.81 124 ARG A O 1
ATOM 1081 N N . ARG A 1 125 ? 12.301 -6.423 -9.195 1.00 82.75 125 ARG A N 1
ATOM 1082 C CA . ARG A 1 125 ? 12.405 -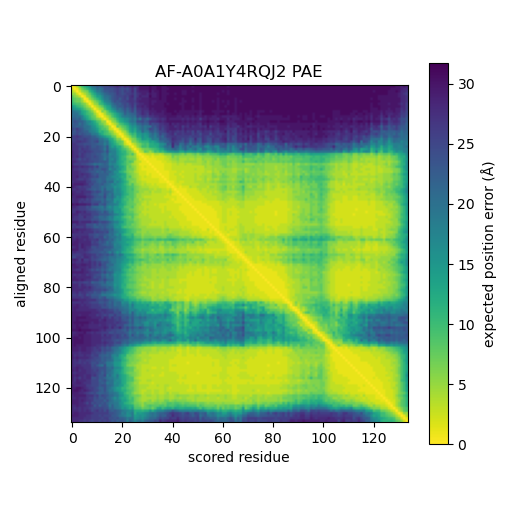6.155 -10.642 1.00 82.75 125 ARG A CA 1
ATOM 1083 C C . ARG A 1 125 ? 13.732 -5.487 -11.023 1.00 82.75 125 ARG A C 1
ATOM 1085 O O . ARG A 1 125 ? 14.245 -5.776 -12.100 1.00 82.75 125 ARG A O 1
ATOM 1092 N N . ARG A 1 126 ? 14.307 -4.639 -10.162 1.00 81.12 126 ARG A N 1
ATOM 1093 C CA . ARG A 1 126 ? 15.651 -4.063 -10.345 1.00 81.12 126 ARG A CA 1
ATOM 1094 C C . ARG A 1 126 ? 16.734 -5.138 -10.218 1.00 81.12 126 ARG A C 1
ATOM 1096 O O . ARG A 1 126 ? 17.509 -5.303 -11.152 1.00 81.12 126 ARG A O 1
ATOM 1103 N N . ASP A 1 127 ? 16.706 -5.908 -9.134 1.00 76.38 127 ASP A N 1
ATOM 1104 C CA . ASP A 1 127 ? 17.634 -7.001 -8.815 1.00 76.38 127 ASP A CA 1
ATOM 1105 C C . ASP A 1 127 ? 17.653 -8.072 -9.940 1.00 76.38 127 ASP A C 1
ATOM 1107 O O . ASP A 1 127 ? 18.688 -8.654 -10.238 1.00 76.38 127 ASP A O 1
ATOM 1111 N N . ARG A 1 128 ? 16.522 -8.291 -10.638 1.00 72.69 128 ARG A N 1
ATOM 1112 C CA . ARG A 1 128 ? 16.431 -9.167 -11.829 1.00 72.69 128 ARG A CA 1
ATOM 1113 C C . ARG A 1 128 ? 16.972 -8.555 -13.129 1.00 72.69 128 ARG A C 1
ATOM 1115 O O . ARG A 1 128 ? 17.378 -9.305 -14.009 1.00 72.69 128 ARG A O 1
ATOM 1122 N N . ARG A 1 129 ? 16.921 -7.227 -13.296 1.00 67.06 129 ARG A N 1
ATOM 1123 C CA . ARG A 1 129 ? 17.450 -6.528 -14.490 1.00 67.06 129 ARG A CA 1
ATOM 1124 C C . ARG A 1 129 ? 18.963 -6.350 -14.408 1.00 67.06 129 ARG A C 1
ATOM 1126 O O . ARG A 1 129 ? 19.651 -6.521 -15.406 1.00 67.06 129 ARG A O 1
ATOM 1133 N N . PHE A 1 130 ? 19.463 -6.042 -13.217 1.00 61.84 130 PHE A N 1
ATOM 1134 C CA . PHE A 1 130 ? 20.886 -6.003 -12.899 1.00 61.84 130 PHE A CA 1
ATOM 1135 C C . PHE A 1 130 ? 21.290 -7.343 -12.277 1.00 61.84 130 PHE A C 1
ATOM 1137 O O . PHE A 1 130 ? 21.569 -7.426 -11.083 1.00 61.84 130 PHE A O 1
ATOM 1144 N N . GLY A 1 131 ? 21.274 -8.399 -13.101 1.00 57.84 131 GLY A N 1
ATOM 1145 C CA . GLY A 1 131 ? 21.839 -9.696 -12.724 1.00 57.84 131 GLY A CA 1
ATOM 1146 C C . GLY A 1 131 ? 23.318 -9.571 -12.324 1.00 57.84 131 GLY A C 1
ATOM 1147 O O . GLY A 1 131 ? 23.929 -8.532 -12.589 1.00 57.84 131 GLY A O 1
ATOM 1148 N N . PRO A 1 132 ? 23.906 -10.598 -11.680 1.00 54.38 132 PRO A N 1
ATOM 1149 C CA . PRO A 1 132 ? 25.277 -10.524 -11.187 1.00 54.38 132 PRO A CA 1
ATOM 1150 C C . PRO A 1 132 ? 26.224 -10.137 -12.325 1.00 54.38 132 PRO A C 1
ATOM 1152 O O . PRO A 1 132 ? 26.323 -10.840 -13.331 1.00 54.38 132 PRO A O 1
ATOM 1155 N N . VAL A 1 133 ? 26.884 -8.991 -12.161 1.00 51.41 133 VAL A N 1
ATOM 1156 C CA . VAL A 1 133 ? 27.944 -8.545 -13.063 1.00 51.41 133 VAL A CA 1
ATOM 1157 C C . VAL A 1 133 ? 29.134 -9.465 -12.809 1.00 51.41 133 VAL A C 1
ATOM 1159 O O . VAL A 1 133 ? 29.714 -9.424 -11.723 1.00 51.41 133 VAL A O 1
ATOM 1162 N N . PHE A 1 134 ? 29.406 -10.338 -13.778 1.00 44.38 134 PHE A N 1
ATOM 1163 C CA . PHE A 1 134 ? 30.576 -11.216 -13.814 1.00 44.38 134 PHE A CA 1
ATOM 1164 C C . PHE A 1 134 ? 31.835 -10.432 -14.206 1.00 44.38 134 PHE A C 1
ATOM 1166 O O . PHE A 1 134 ? 31.706 -9.527 -15.064 1.00 44.38 134 PHE A O 1
#

Sequence (134 aa):
MNFYDEPKSSFNPYQSYPFYPFLPWADEKTRDRRRFQELYPAMARKIQPLVEEACDRMEYDGSFMFDEYPDQLLLRRLSRSIYEKLDKRTYQDDVMMQEVTGRNWLEDFVTVLLLNEMYQRRCRRRDRRFGPVF